Protein AF-A0A8T4SD42-F1 (afdb_monomer_lite)

Structure (mmCIF, N/CA/C/O backbone):
data_AF-A0A8T4SD42-F1
#
_entry.id   AF-A0A8T4SD42-F1
#
loop_
_atom_site.group_PDB
_atom_site.id
_atom_site.type_symbol
_atom_site.label_atom_id
_atom_site.label_alt_id
_atom_site.label_comp_id
_atom_site.label_asym_id
_atom_site.label_entity_id
_atom_site.label_seq_id
_atom_site.pdbx_PDB_ins_code
_atom_site.Cartn_x
_atom_site.Cartn_y
_atom_site.Cartn_z
_atom_site.occupancy
_atom_site.B_iso_or_equiv
_atom_site.auth_seq_id
_atom_site.auth_comp_id
_atom_site.auth_asym_id
_atom_site.auth_atom_id
_atom_site.pdbx_PDB_model_num
ATOM 1 N N . MET A 1 1 ? -3.327 15.905 0.629 1.00 59.31 1 MET A N 1
ATOM 2 C CA . MET A 1 1 ? -3.627 14.472 0.418 1.00 59.31 1 MET A CA 1
ATOM 3 C C . MET A 1 1 ? -2.743 13.678 1.358 1.00 59.31 1 MET A C 1
ATOM 5 O O . MET A 1 1 ? -1.555 13.969 1.396 1.00 59.31 1 MET A O 1
ATOM 9 N N . SER A 1 2 ? -3.314 12.766 2.144 1.00 74.94 2 SER A N 1
ATOM 10 C CA . SER A 1 2 ? -2.573 11.845 3.017 1.00 74.94 2 SER A CA 1
ATOM 11 C C . SER A 1 2 ? -2.040 10.654 2.217 1.00 74.94 2 SER A C 1
ATOM 13 O O . SER A 1 2 ? -2.619 10.281 1.192 1.00 74.94 2 SER A O 1
ATOM 15 N N . LEU A 1 3 ? -0.947 10.045 2.688 1.00 77.00 3 LEU A N 1
ATOM 16 C CA . LEU A 1 3 ? -0.332 8.889 2.028 1.00 77.00 3 LEU A CA 1
ATOM 17 C C . LEU A 1 3 ? -1.286 7.681 2.018 1.00 77.00 3 LEU A C 1
ATOM 19 O O . LEU A 1 3 ? -1.357 6.949 1.036 1.00 77.00 3 LEU A O 1
ATOM 23 N N . LYS A 1 4 ? -2.095 7.537 3.075 1.00 81.31 4 LYS A N 1
ATOM 24 C CA . LYS A 1 4 ? -3.187 6.553 3.154 1.00 81.31 4 LYS A CA 1
ATOM 25 C C . LYS A 1 4 ? -4.166 6.669 1.999 1.00 81.31 4 LYS A C 1
ATOM 27 O O . LYS A 1 4 ? -4.485 5.666 1.372 1.00 81.31 4 LYS A O 1
ATOM 32 N N . ASN A 1 5 ? -4.610 7.884 1.697 1.00 79.44 5 ASN A N 1
ATOM 33 C CA . ASN A 1 5 ? -5.631 8.109 0.681 1.00 79.44 5 ASN A CA 1
ATOM 34 C C . ASN A 1 5 ? -5.077 7.831 -0.726 1.00 79.44 5 ASN A C 1
ATOM 36 O O . ASN A 1 5 ? -5.764 7.275 -1.575 1.00 79.44 5 ASN A O 1
ATOM 40 N N . LEU A 1 6 ? -3.787 8.122 -0.944 1.00 78.38 6 LEU A N 1
ATOM 41 C CA . LEU A 1 6 ? -3.079 7.776 -2.180 1.00 78.38 6 LEU A CA 1
ATOM 42 C C . LEU A 1 6 ? -2.980 6.256 -2.398 1.00 78.38 6 LEU A C 1
ATOM 44 O O . LEU A 1 6 ? -3.036 5.791 -3.532 1.00 78.38 6 LEU A O 1
ATOM 48 N N . LEU A 1 7 ? -2.832 5.492 -1.315 1.00 77.50 7 LEU A N 1
ATOM 49 C CA . LEU A 1 7 ? -2.644 4.039 -1.343 1.00 77.50 7 LEU A CA 1
ATOM 50 C C . LEU A 1 7 ? -3.943 3.248 -1.128 1.00 77.50 7 LEU A C 1
ATOM 52 O O . LEU A 1 7 ? -3.910 2.021 -1.067 1.00 77.50 7 LEU A O 1
ATOM 56 N N . GLY A 1 8 ? -5.088 3.925 -0.993 1.00 76.81 8 GLY A N 1
ATOM 57 C CA . GLY A 1 8 ? -6.364 3.275 -0.691 1.00 76.81 8 GLY A CA 1
ATOM 58 C C . GLY A 1 8 ? -6.396 2.610 0.691 1.00 76.81 8 GLY A C 1
ATOM 59 O O . GLY A 1 8 ? -7.067 1.596 0.869 1.00 76.81 8 GLY A O 1
ATOM 60 N N . LEU A 1 9 ? -5.663 3.151 1.666 1.00 80.12 9 LEU A N 1
ATOM 61 C CA . LEU A 1 9 ? -5.571 2.673 3.052 1.00 80.12 9 LEU A CA 1
ATOM 62 C C . LEU A 1 9 ? -6.335 3.589 4.032 1.00 80.12 9 LEU A C 1
ATOM 64 O O . LEU A 1 9 ? -6.044 3.588 5.225 1.00 80.12 9 LEU A O 1
ATOM 68 N N . ASP A 1 10 ? -7.273 4.406 3.539 1.00 79.44 10 ASP A N 1
ATOM 69 C CA . ASP A 1 10 ? -7.966 5.437 4.336 1.00 79.44 10 ASP A CA 1
ATOM 70 C C . ASP A 1 10 ? -8.774 4.839 5.506 1.00 79.44 10 ASP A C 1
ATOM 72 O O . ASP A 1 10 ? -8.773 5.386 6.605 1.00 79.44 10 ASP A O 1
ATOM 76 N N . ASP A 1 11 ? -9.350 3.648 5.309 1.00 77.00 11 ASP A N 1
ATOM 77 C CA . ASP A 1 11 ? -10.123 2.910 6.321 1.00 77.00 11 ASP A CA 1
ATOM 78 C C . ASP A 1 11 ? -9.259 2.091 7.307 1.00 77.00 11 ASP A C 1
ATOM 80 O O . ASP A 1 11 ? -9.779 1.321 8.121 1.00 77.00 11 ASP A O 1
ATOM 84 N N . MET A 1 12 ? -7.927 2.200 7.238 1.00 78.69 12 MET A N 1
ATOM 85 C CA . MET A 1 12 ? -7.016 1.436 8.093 1.00 78.69 12 MET A CA 1
ATOM 86 C C . MET A 1 12 ? -6.531 2.252 9.290 1.00 78.69 12 MET A C 1
ATOM 88 O O . MET A 1 12 ? -6.106 3.402 9.167 1.00 78.69 12 MET A O 1
ATOM 92 N N . ASN A 1 13 ? -6.477 1.604 10.456 1.00 82.19 13 ASN A N 1
ATOM 93 C CA . ASN A 1 13 ? -5.882 2.172 11.668 1.00 82.19 13 ASN A CA 1
ATOM 94 C C . ASN A 1 13 ? -4.344 2.046 11.664 1.00 82.19 13 ASN A C 1
ATOM 96 O O . ASN A 1 13 ? -3.751 1.561 12.621 1.00 82.19 13 ASN A O 1
ATOM 100 N N . ILE A 1 14 ? -3.709 2.429 10.557 1.00 82.38 14 ILE A N 1
ATOM 101 C CA . ILE A 1 14 ? -2.252 2.450 10.370 1.00 82.38 14 ILE A CA 1
ATOM 102 C C . ILE A 1 14 ? -1.797 3.896 10.217 1.00 82.38 14 ILE A C 1
ATOM 104 O O . ILE A 1 14 ? -2.516 4.687 9.614 1.00 82.38 14 ILE A O 1
ATOM 108 N N . SER A 1 15 ? -0.647 4.283 10.758 1.00 87.00 15 SER A N 1
ATOM 109 C CA . SER A 1 15 ? -0.107 5.639 10.583 1.00 87.00 15 SER A CA 1
ATOM 110 C C . SER A 1 15 ? 0.605 5.824 9.230 1.00 87.00 15 SER A C 1
ATOM 112 O O . SER A 1 15 ? 1.098 4.865 8.641 1.00 87.00 15 SER A O 1
ATOM 114 N N . ASP A 1 16 ? 0.703 7.067 8.734 1.00 84.94 16 ASP A N 1
ATOM 115 C CA . ASP A 1 16 ? 1.505 7.378 7.531 1.00 84.94 16 ASP A CA 1
ATOM 116 C C . ASP A 1 16 ? 2.979 6.960 7.728 1.00 84.94 16 ASP A C 1
ATOM 118 O O . ASP A 1 16 ? 3.633 6.508 6.788 1.00 84.94 16 ASP A O 1
ATOM 122 N N . THR A 1 17 ? 3.478 7.045 8.967 1.00 87.69 17 THR A N 1
ATOM 123 C CA . THR A 1 17 ? 4.819 6.594 9.362 1.00 87.69 17 THR A CA 1
ATOM 124 C C . THR A 1 17 ? 4.991 5.086 9.190 1.00 87.69 17 THR A C 1
ATOM 126 O O . THR A 1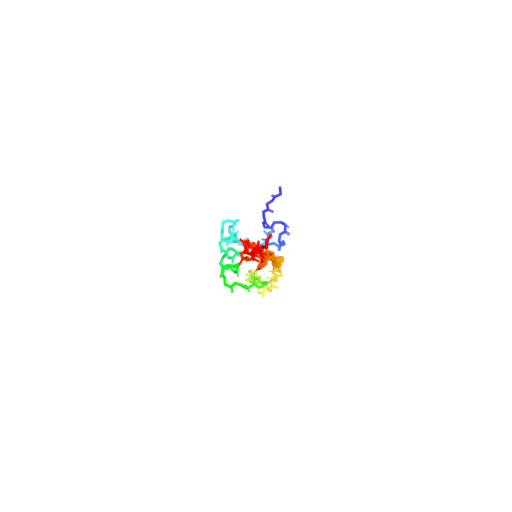 17 ? 5.931 4.668 8.522 1.00 87.69 17 THR A O 1
ATOM 129 N N . GLU A 1 18 ? 4.074 4.265 9.714 1.00 86.38 18 GLU A N 1
ATOM 130 C CA . GLU A 1 18 ? 4.129 2.801 9.544 1.00 86.38 18 GLU A CA 1
ATOM 131 C C . GLU A 1 18 ? 4.053 2.383 8.075 1.00 86.38 18 GLU A C 1
ATOM 133 O O . GLU A 1 18 ? 4.729 1.443 7.654 1.00 86.38 18 GLU A O 1
ATOM 138 N N . ILE A 1 19 ? 3.239 3.083 7.278 1.00 86.00 19 ILE A N 1
ATOM 139 C CA . ILE A 1 19 ? 3.169 2.854 5.832 1.00 86.00 19 ILE A CA 1
ATOM 140 C C . ILE A 1 19 ? 4.544 3.099 5.204 1.00 86.00 19 ILE A C 1
ATOM 142 O O . ILE A 1 19 ? 5.037 2.254 4.456 1.00 86.00 19 ILE A O 1
ATOM 146 N N . MET A 1 20 ? 5.185 4.229 5.519 1.00 85.75 20 MET A N 1
ATOM 147 C CA . MET A 1 20 ? 6.525 4.538 5.017 1.00 85.75 20 MET A CA 1
ATOM 148 C C . MET A 1 20 ? 7.572 3.518 5.465 1.00 85.75 20 MET A C 1
ATOM 150 O O . MET A 1 20 ? 8.431 3.161 4.664 1.00 85.75 20 MET A O 1
ATOM 154 N N . GLU A 1 21 ? 7.526 3.050 6.711 1.00 89.25 21 GLU A N 1
ATOM 155 C CA . GLU A 1 21 ? 8.465 2.044 7.218 1.00 89.25 21 GLU A CA 1
ATOM 156 C C . GLU A 1 21 ? 8.310 0.706 6.495 1.00 89.25 21 GLU A C 1
ATOM 158 O O . GLU A 1 21 ? 9.307 0.131 6.059 1.00 89.25 21 GLU A O 1
ATOM 163 N N . LYS A 1 22 ? 7.071 0.250 6.272 1.00 86.19 22 LYS A N 1
ATOM 164 C CA . LYS A 1 22 ? 6.797 -0.961 5.485 1.00 86.19 22 LYS A CA 1
ATOM 165 C C . LYS A 1 22 ? 7.279 -0.834 4.044 1.00 86.19 22 LYS A C 1
ATOM 167 O O . LYS A 1 22 ? 7.893 -1.762 3.530 1.00 86.19 22 LYS A O 1
ATOM 172 N N . ILE A 1 23 ? 7.044 0.313 3.406 1.00 85.50 23 ILE A N 1
ATOM 173 C CA . ILE A 1 23 ? 7.519 0.571 2.040 1.00 85.50 23 ILE A CA 1
ATOM 174 C C . ILE A 1 23 ? 9.048 0.601 1.991 1.00 85.50 23 ILE A C 1
ATOM 176 O O . ILE A 1 23 ? 9.637 -0.023 1.116 1.00 85.50 23 ILE A O 1
ATOM 180 N N . LYS A 1 24 ? 9.705 1.285 2.934 1.00 85.38 24 LYS A N 1
ATOM 181 C CA . LYS A 1 24 ? 11.172 1.329 3.011 1.00 85.38 24 LYS A CA 1
ATOM 182 C C . LYS A 1 24 ? 11.773 -0.054 3.220 1.00 85.38 24 LYS A C 1
ATOM 184 O O . LYS A 1 24 ? 12.717 -0.397 2.525 1.00 85.38 24 LYS A O 1
ATOM 189 N N . SER A 1 25 ? 11.215 -0.838 4.140 1.00 87.44 25 SER A N 1
ATOM 190 C CA . SER A 1 25 ? 11.649 -2.216 4.369 1.00 87.44 25 SER A CA 1
ATOM 191 C C . SER A 1 25 ? 11.446 -3.067 3.116 1.00 87.44 25 SER A C 1
ATOM 193 O O . SER A 1 25 ? 12.342 -3.799 2.727 1.00 87.44 25 SER A O 1
ATOM 195 N N . ALA A 1 26 ? 10.327 -2.922 2.410 1.00 86.19 26 ALA A N 1
ATOM 196 C CA . ALA A 1 26 ? 10.122 -3.637 1.159 1.00 86.19 26 ALA A CA 1
ATOM 197 C C . ALA A 1 26 ? 11.140 -3.255 0.074 1.00 86.19 26 ALA A C 1
ATOM 199 O O . ALA A 1 26 ? 11.667 -4.143 -0.586 1.00 86.19 26 ALA A O 1
ATOM 200 N N . LEU A 1 27 ? 11.473 -1.969 -0.066 1.00 82.94 27 LEU A N 1
ATOM 201 C CA . LEU A 1 27 ? 12.517 -1.514 -0.990 1.00 82.94 27 LEU A CA 1
ATOM 202 C C . LEU A 1 27 ? 13.909 -2.045 -0.614 1.00 82.94 27 LEU A C 1
ATOM 204 O O . LEU A 1 27 ? 14.658 -2.432 -1.500 1.00 82.94 27 LEU A O 1
ATOM 208 N N . ASP A 1 28 ? 14.243 -2.081 0.678 1.00 85.12 28 ASP A N 1
ATOM 209 C CA . ASP A 1 28 ? 15.524 -2.605 1.184 1.00 85.12 28 ASP A CA 1
ATOM 210 C C . ASP A 1 28 ? 15.679 -4.114 0.931 1.00 85.12 28 ASP A C 1
ATOM 212 O O . ASP A 1 28 ? 16.774 -4.612 0.698 1.00 85.12 28 ASP A O 1
ATOM 216 N N . HIS A 1 29 ? 14.558 -4.836 0.916 1.00 82.94 29 HIS A N 1
ATOM 217 C CA . HIS A 1 29 ? 14.493 -6.269 0.643 1.00 82.94 29 HIS A CA 1
ATOM 218 C C . HIS A 1 29 ? 14.256 -6.608 -0.844 1.00 82.94 29 HIS A C 1
ATOM 220 O O . HIS A 1 29 ? 13.908 -7.751 -1.151 1.00 82.94 29 HIS A O 1
ATOM 226 N N . ASP A 1 30 ? 14.390 -5.639 -1.759 1.00 81.19 30 ASP A N 1
ATOM 227 C CA . ASP A 1 30 ? 14.118 -5.800 -3.199 1.00 81.19 30 ASP A CA 1
ATOM 228 C C . ASP A 1 30 ? 12.707 -6.361 -3.504 1.00 81.19 30 ASP A C 1
ATOM 230 O O . ASP A 1 30 ? 12.460 -7.040 -4.511 1.00 81.19 30 ASP A O 1
ATOM 234 N N . LEU A 1 31 ? 11.740 -6.085 -2.622 1.00 83.31 31 LEU A N 1
ATOM 235 C CA . LEU A 1 31 ? 10.350 -6.479 -2.807 1.00 83.31 31 LEU A CA 1
ATOM 236 C C . LEU A 1 31 ? 9.651 -5.517 -3.765 1.00 83.31 31 LEU A C 1
ATOM 238 O O . LEU A 1 31 ? 9.759 -4.295 -3.688 1.00 83.31 31 LEU A O 1
ATOM 242 N N . ASN A 1 32 ? 8.855 -6.100 -4.654 1.00 84.38 32 ASN A N 1
ATOM 243 C CA . ASN A 1 32 ? 8.123 -5.358 -5.682 1.00 84.38 32 ASN A CA 1
ATOM 244 C C . ASN A 1 32 ? 6.716 -4.960 -5.229 1.00 84.38 32 ASN A C 1
ATOM 246 O O . ASN A 1 32 ? 6.006 -4.240 -5.933 1.00 84.38 32 ASN A O 1
ATOM 250 N N . GLU A 1 33 ? 6.290 -5.454 -4.071 1.00 87.81 33 GLU A N 1
ATOM 251 C CA . GLU A 1 33 ? 4.964 -5.221 -3.530 1.00 87.81 33 GLU A CA 1
ATOM 252 C C . GLU A 1 33 ? 4.954 -5.302 -2.006 1.00 87.81 33 GLU A C 1
ATOM 254 O O . GLU A 1 33 ? 5.775 -5.982 -1.391 1.00 87.81 33 GLU A O 1
ATOM 259 N N . VAL A 1 34 ? 4.015 -4.570 -1.412 1.00 87.94 34 VAL A N 1
ATOM 260 C CA . VAL A 1 34 ? 3.761 -4.540 0.025 1.00 87.94 34 VAL A CA 1
ATOM 261 C C . VAL A 1 34 ? 2.311 -4.895 0.268 1.00 87.94 34 VAL A C 1
ATOM 263 O O . VAL A 1 34 ? 1.403 -4.269 -0.282 1.00 87.94 34 VAL A O 1
ATOM 266 N N . GLU A 1 35 ? 2.101 -5.881 1.125 1.00 88.38 35 GLU A N 1
ATOM 267 C CA . GLU A 1 35 ? 0.779 -6.339 1.515 1.00 88.38 35 GLU A CA 1
ATOM 268 C C . GLU A 1 35 ? 0.329 -5.658 2.812 1.00 88.38 35 GLU A C 1
ATOM 270 O O . GLU A 1 35 ? 1.018 -5.672 3.840 1.00 88.38 35 GLU A O 1
ATOM 275 N N . PHE A 1 36 ? -0.859 -5.065 2.766 1.00 86.38 36 PHE A N 1
ATOM 276 C CA . PHE A 1 36 ? -1.541 -4.472 3.907 1.00 86.38 36 PHE A CA 1
ATOM 277 C C . PHE A 1 36 ? -2.855 -5.213 4.136 1.00 86.38 36 PHE A C 1
ATOM 279 O O . PHE A 1 36 ? -3.687 -5.307 3.239 1.00 86.38 36 PHE A O 1
ATOM 286 N N . VAL A 1 37 ? -3.060 -5.731 5.344 1.00 83.88 37 VAL A N 1
ATOM 287 C CA . VAL A 1 37 ? -4.320 -6.381 5.724 1.00 83.88 37 VAL A CA 1
ATOM 288 C C . VAL A 1 37 ? -5.199 -5.349 6.418 1.00 83.88 37 VAL A C 1
ATOM 290 O O . VAL A 1 37 ? -4.817 -4.805 7.454 1.00 83.88 37 VAL A O 1
ATOM 293 N N . ARG A 1 38 ? -6.360 -5.058 5.834 1.00 81.56 38 ARG A N 1
ATOM 294 C CA . ARG A 1 38 ? -7.379 -4.183 6.418 1.00 81.56 38 ARG A CA 1
ATOM 295 C C . ARG A 1 38 ? -8.083 -4.860 7.598 1.00 81.56 38 ARG A C 1
ATOM 297 O O . ARG A 1 38 ? -8.061 -6.079 7.751 1.00 81.56 38 ARG A O 1
ATOM 304 N N . ASN A 1 39 ? -8.769 -4.054 8.409 1.00 79.31 39 ASN A N 1
ATOM 305 C CA . ASN A 1 39 ? -9.519 -4.521 9.583 1.00 79.31 39 ASN A CA 1
ATOM 306 C C . ASN A 1 39 ? -10.671 -5.485 9.238 1.00 79.31 39 ASN A C 1
ATOM 308 O O . ASN A 1 39 ? -11.086 -6.270 10.085 1.00 79.31 39 ASN A O 1
ATOM 312 N N . ASP A 1 40 ? -11.187 -5.427 8.011 1.00 81.88 40 ASP A N 1
ATOM 313 C CA . ASP A 1 40 ? -12.215 -6.323 7.468 1.00 81.88 40 ASP A CA 1
ATOM 314 C C . ASP A 1 40 ? -11.635 -7.643 6.915 1.00 81.88 40 ASP A C 1
ATOM 316 O O . ASP A 1 40 ? -12.381 -8.484 6.416 1.00 81.88 40 ASP A O 1
ATOM 320 N N . GLY A 1 41 ? -10.313 -7.836 6.997 1.00 80.31 41 GLY A N 1
ATOM 321 C CA . GLY A 1 41 ? -9.600 -8.977 6.423 1.00 80.31 41 GLY A CA 1
ATOM 322 C C . GLY A 1 41 ? -9.266 -8.821 4.938 1.00 80.31 41 GLY A C 1
ATOM 323 O O . GLY A 1 41 ? -8.659 -9.721 4.357 1.00 80.31 41 GLY A O 1
ATOM 324 N N . THR A 1 42 ? -9.617 -7.693 4.314 1.00 84.69 42 THR A N 1
ATOM 325 C CA . THR A 1 42 ? -9.292 -7.425 2.911 1.00 84.69 42 THR A CA 1
ATOM 326 C C . THR A 1 42 ? -7.795 -7.164 2.752 1.00 84.69 42 THR A C 1
ATOM 328 O O . THR A 1 42 ? -7.201 -6.353 3.464 1.00 84.69 42 THR A O 1
ATOM 331 N N . LEU A 1 43 ? -7.182 -7.829 1.777 1.00 85.94 43 LEU A N 1
ATOM 332 C CA . LEU A 1 43 ? -5.765 -7.695 1.459 1.00 85.94 43 LEU A CA 1
ATOM 333 C C . LEU A 1 43 ? -5.577 -6.609 0.391 1.00 85.94 43 LEU A C 1
ATOM 335 O O . LEU A 1 43 ? -6.145 -6.687 -0.697 1.00 85.94 43 LEU A O 1
ATOM 339 N N . VAL A 1 44 ? -4.798 -5.580 0.713 1.00 85.56 44 VAL A N 1
ATOM 340 C CA . VAL A 1 44 ? -4.433 -4.489 -0.194 1.00 85.56 44 VAL A CA 1
ATOM 341 C C . VAL A 1 44 ? -2.974 -4.659 -0.583 1.00 85.56 44 VAL A C 1
ATOM 343 O O . VAL A 1 44 ? -2.085 -4.577 0.261 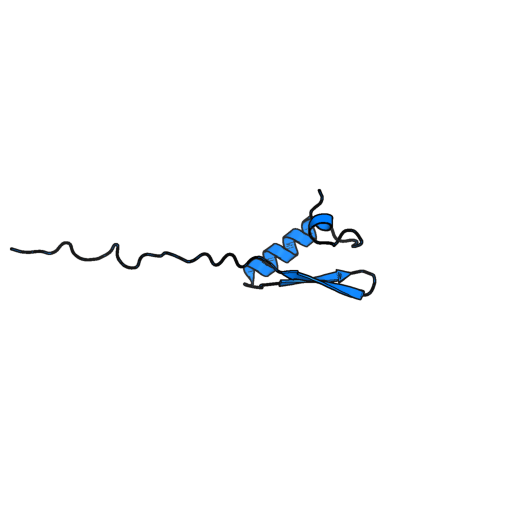1.00 85.56 44 VAL A O 1
ATOM 346 N N . VAL A 1 45 ? -2.733 -4.883 -1.871 1.00 86.31 45 VAL A N 1
ATOM 347 C CA . VAL A 1 45 ? -1.386 -5.048 -2.422 1.00 86.31 45 VAL A CA 1
ATOM 348 C C . VAL A 1 45 ? -0.958 -3.741 -3.073 1.00 86.31 45 VAL A C 1
ATOM 350 O O . VAL A 1 45 ? -1.527 -3.311 -4.078 1.00 86.31 45 VAL A O 1
ATOM 353 N N . VAL A 1 46 ? 0.059 -3.105 -2.502 1.00 84.31 46 VAL A N 1
ATOM 354 C CA . VAL A 1 46 ? 0.682 -1.904 -3.055 1.00 84.31 46 VAL A CA 1
ATOM 355 C C . VAL A 1 46 ? 1.899 -2.333 -3.856 1.00 84.31 46 VAL A C 1
ATOM 357 O O . VAL A 1 46 ? 2.903 -2.747 -3.285 1.00 84.31 46 VAL A O 1
ATOM 360 N N . ARG A 1 47 ? 1.828 -2.221 -5.184 1.00 83.56 47 ARG A N 1
ATOM 361 C CA . ARG A 1 47 ? 2.987 -2.462 -6.051 1.00 83.56 47 ARG A CA 1
ATOM 362 C C . ARG A 1 47 ? 3.914 -1.261 -6.014 1.00 83.56 47 ARG A C 1
ATOM 364 O O . ARG A 1 47 ? 3.505 -0.147 -6.342 1.00 83.56 47 ARG A O 1
ATOM 371 N N . LEU A 1 48 ? 5.156 -1.501 -5.624 1.00 80.50 48 LEU A N 1
ATOM 372 C CA . LEU A 1 48 ? 6.187 -0.481 -5.632 1.00 80.50 48 LEU A CA 1
ATOM 373 C C . LEU A 1 48 ? 6.725 -0.349 -7.060 1.00 80.50 48 LEU A C 1
ATOM 375 O O . LEU A 1 48 ? 6.958 -1.365 -7.723 1.00 80.50 48 LEU A O 1
ATOM 379 N N . PRO A 1 49 ? 6.905 0.878 -7.577 1.00 70.50 49 PRO A N 1
ATOM 380 C CA . PRO A 1 49 ? 7.585 1.050 -8.847 1.00 70.50 49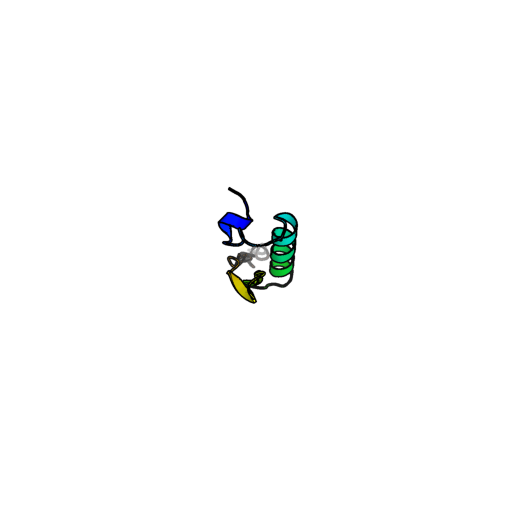 PRO A CA 1
ATOM 381 C C . PRO A 1 49 ? 9.003 0.506 -8.685 1.00 70.50 49 PRO A C 1
ATOM 383 O O . PRO A 1 49 ? 9.753 0.983 -7.832 1.00 70.50 49 PRO A O 1
ATOM 386 N N . ARG A 1 50 ? 9.368 -0.492 -9.499 1.00 64.44 50 ARG A N 1
ATOM 387 C CA . ARG A 1 50 ? 10.768 -0.894 -9.622 1.00 64.44 50 ARG A CA 1
ATOM 388 C C . ARG A 1 50 ? 11.522 0.319 -10.130 1.00 64.44 50 ARG A C 1
ATOM 390 O O . ARG A 1 50 ? 11.375 0.712 -11.286 1.00 64.44 50 ARG A O 1
ATOM 397 N N . ILE A 1 51 ? 12.297 0.935 -9.250 1.00 60.81 51 ILE A N 1
ATOM 398 C CA . ILE A 1 51 ? 13.384 1.780 -9.699 1.00 60.81 51 ILE A CA 1
ATOM 399 C C . ILE A 1 51 ? 14.504 0.795 -9.989 1.00 60.81 51 ILE A C 1
ATOM 401 O O . ILE A 1 51 ? 15.340 0.516 -9.135 1.00 60.81 51 ILE A O 1
ATOM 405 N N . ASP A 1 52 ? 14.477 0.222 -11.194 1.00 56.34 52 ASP A N 1
ATOM 406 C CA . ASP A 1 52 ? 15.690 -0.303 -11.795 1.00 56.34 52 ASP A CA 1
ATOM 407 C C . ASP A 1 52 ? 16.616 0.906 -11.912 1.00 56.34 52 ASP A C 1
ATOM 409 O O . ASP A 1 52 ? 16.563 1.679 -12.873 1.00 56.34 52 ASP A O 1
ATOM 413 N N . PHE A 1 53 ? 17.433 1.125 -10.880 1.00 53.41 53 PHE A N 1
ATOM 414 C CA . PHE A 1 53 ? 18.641 1.905 -11.035 1.00 53.41 53 PHE A CA 1
ATOM 415 C C . PHE A 1 53 ? 19.478 1.084 -11.996 1.00 53.41 53 PHE A C 1
ATOM 417 O O . PHE A 1 53 ? 20.272 0.240 -11.583 1.00 53.41 53 PHE A O 1
ATOM 424 N N . VAL A 1 54 ? 19.231 1.281 -13.293 1.00 56.50 54 VAL A N 1
ATOM 425 C CA . VAL A 1 54 ? 20.130 0.847 -14.341 1.00 56.50 54 VAL A CA 1
ATOM 426 C C . VAL A 1 54 ? 21.435 1.508 -13.946 1.00 56.50 54 VAL A C 1
ATOM 428 O O . VAL A 1 54 ? 21.612 2.715 -14.118 1.00 56.50 54 VAL A O 1
ATOM 431 N N . HIS A 1 55 ? 22.298 0.736 -13.292 1.00 52.31 55 HIS A N 1
ATOM 432 C CA . HIS A 1 55 ? 23.684 1.076 -13.089 1.00 52.31 55 HIS A CA 1
ATOM 433 C C . HIS A 1 55 ? 24.233 1.138 -14.510 1.00 52.31 55 HIS A C 1
ATOM 435 O O . HIS A 1 55 ? 24.732 0.155 -15.051 1.00 52.31 55 HIS A O 1
ATOM 441 N N . GLN A 1 56 ? 24.079 2.296 -15.151 1.00 56.09 56 GLN A N 1
ATOM 442 C CA . GLN A 1 56 ? 24.917 2.711 -16.260 1.00 56.09 56 GLN A CA 1
ATOM 443 C C . GLN A 1 56 ? 26.288 2.982 -15.646 1.00 56.09 56 GLN A C 1
ATOM 445 O O . GLN A 1 56 ? 26.720 4.113 -15.465 1.00 56.09 56 GLN A O 1
ATOM 450 N N . MET A 1 57 ? 26.922 1.904 -15.197 1.00 54.19 57 MET A N 1
ATOM 451 C CA . MET A 1 57 ? 28.344 1.854 -14.977 1.00 54.19 57 MET A CA 1
ATOM 452 C C . MET A 1 57 ? 28.892 1.537 -16.362 1.00 54.19 57 MET A C 1
ATOM 454 O O . MET A 1 57 ? 28.919 0.376 -16.767 1.00 54.19 57 MET A O 1
ATOM 458 N N . ASP A 1 58 ? 29.217 2.574 -17.133 1.00 63.31 58 ASP A N 1
ATOM 459 C CA . ASP A 1 58 ? 29.978 2.405 -18.366 1.00 63.31 58 ASP A CA 1
ATOM 460 C C . ASP A 1 58 ? 31.270 1.641 -18.021 1.00 63.31 58 ASP A C 1
ATOM 462 O O . ASP A 1 58 ? 32.095 2.158 -17.263 1.00 63.31 58 ASP A O 1
ATOM 466 N N . PRO A 1 59 ? 31.500 0.415 -18.534 1.00 56.66 59 PRO A N 1
ATOM 467 C CA . PRO A 1 59 ? 32.678 -0.370 -18.161 1.00 56.66 59 PRO A CA 1
ATOM 468 C C . PRO A 1 59 ? 33.974 0.107 -18.840 1.00 56.66 59 PRO A C 1
ATOM 470 O O . PRO A 1 59 ? 34.941 -0.648 -18.894 1.00 56.66 59 PRO A O 1
ATOM 473 N N . TRP A 1 60 ? 34.002 1.312 -19.420 1.00 61.78 60 TRP A N 1
ATOM 474 C CA . TRP A 1 60 ? 34.996 1.689 -20.431 1.00 61.78 60 TRP A CA 1
ATOM 475 C C . TRP A 1 60 ? 35.754 2.997 -20.187 1.00 61.78 60 TRP A C 1
ATOM 477 O O . TRP A 1 60 ? 36.433 3.466 -21.094 1.00 61.78 60 TRP A O 1
ATOM 487 N N . ASP A 1 61 ? 35.763 3.541 -18.969 1.00 57.31 61 ASP A N 1
ATOM 488 C CA . ASP A 1 61 ? 36.615 4.707 -18.654 1.00 57.31 61 ASP A CA 1
ATOM 489 C C . ASP A 1 61 ? 38.051 4.329 -18.230 1.00 57.31 61 ASP A C 1
ATOM 491 O O . ASP A 1 61 ? 38.788 5.112 -17.637 1.00 57.31 61 ASP A O 1
ATOM 495 N N . GLY A 1 62 ? 38.484 3.098 -18.523 1.00 59.25 62 GLY A N 1
ATOM 496 C CA . GLY A 1 62 ? 39.734 2.559 -17.996 1.00 59.25 62 GLY A CA 1
ATOM 497 C C . GLY A 1 62 ? 40.459 1.596 -18.921 1.00 59.25 62 GLY A C 1
ATOM 498 O O . 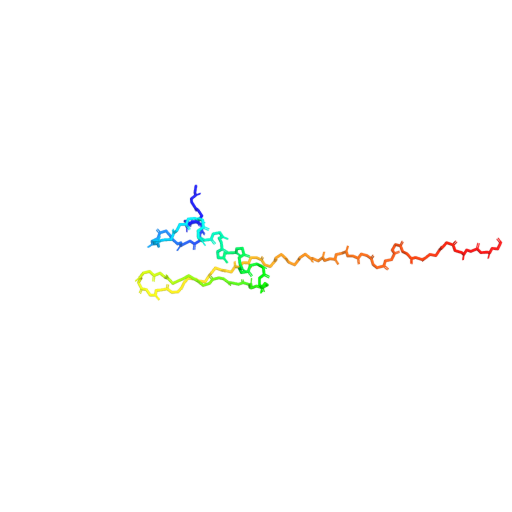GLY A 1 62 ? 40.675 0.470 -18.507 1.00 59.25 62 GLY A O 1
ATOM 499 N N . PHE A 1 63 ? 40.838 2.008 -20.139 1.00 57.81 63 PHE A N 1
ATOM 500 C CA . PHE A 1 63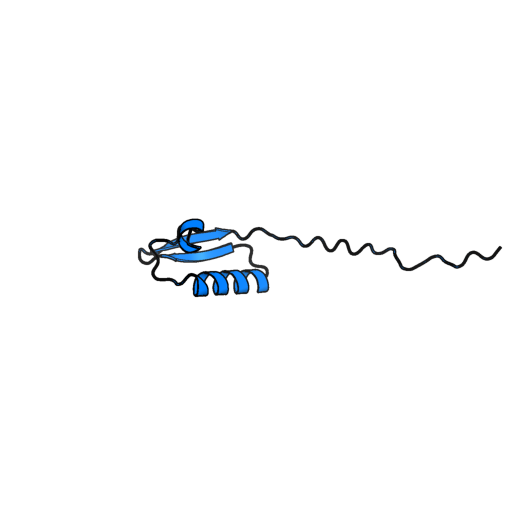 ? 42.093 1.616 -20.820 1.00 57.81 63 PHE A CA 1
ATOM 501 C C . PHE A 1 63 ? 42.101 2.112 -22.277 1.00 57.81 63 PHE A C 1
ATOM 503 O O . PHE A 1 63 ? 41.288 1.676 -23.082 1.00 57.81 63 PHE A O 1
ATOM 510 N N . THR A 1 64 ? 43.055 2.976 -22.640 1.00 60.09 64 THR A N 1
ATOM 511 C CA . THR A 1 64 ? 43.918 2.873 -23.848 1.00 60.09 64 THR A CA 1
ATOM 512 C C . THR A 1 64 ? 44.668 4.190 -24.079 1.00 60.09 64 THR A C 1
ATOM 514 O O . THR A 1 64 ? 44.454 4.923 -25.037 1.00 60.09 64 THR A O 1
ATOM 517 N N . GLY A 1 65 ? 45.608 4.477 -23.177 1.00 50.94 65 GLY A N 1
ATOM 518 C CA . GLY A 1 65 ? 46.583 5.561 -23.307 1.00 50.94 65 GLY A CA 1
ATOM 519 C C . GLY A 1 65 ? 48.015 5.059 -23.492 1.00 50.94 65 GLY A C 1
ATOM 520 O O . GLY A 1 65 ? 48.935 5.684 -22.988 1.00 50.94 65 GLY A O 1
ATOM 521 N N . TYR A 1 66 ? 48.222 3.926 -24.172 1.00 55.94 66 TYR A N 1
ATOM 522 C CA . T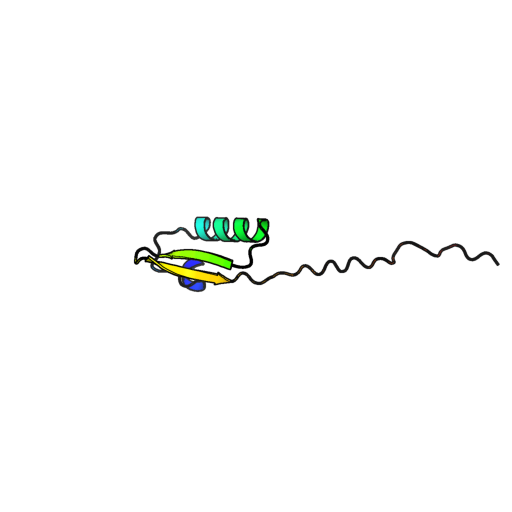YR A 1 66 ? 49.540 3.546 -24.689 1.00 55.94 66 TYR A CA 1
ATOM 523 C C . TYR A 1 66 ? 49.429 3.361 -26.195 1.00 55.94 66 TYR A C 1
ATOM 525 O O . TYR A 1 66 ? 49.078 2.290 -26.686 1.00 55.94 66 TYR A O 1
ATOM 533 N N . ARG A 1 67 ? 49.744 4.420 -26.938 1.00 45.41 67 ARG A N 1
ATOM 534 C CA . ARG A 1 67 ? 50.101 4.301 -28.347 1.00 45.41 67 ARG A CA 1
ATOM 535 C C . ARG A 1 67 ? 51.504 4.869 -28.508 1.00 45.41 67 ARG A C 1
ATOM 537 O O . ARG A 1 67 ? 51.685 6.061 -28.715 1.00 45.41 67 ARG A O 1
ATOM 544 N N . ASN A 1 68 ? 52.484 3.982 -28.342 1.00 47.22 68 ASN A N 1
ATOM 545 C CA . ASN A 1 68 ? 53.796 4.147 -28.953 1.00 47.22 68 ASN A CA 1
ATOM 546 C C . ASN A 1 68 ? 53.589 4.169 -30.470 1.00 47.22 68 ASN A C 1
ATOM 548 O O . ASN A 1 68 ? 53.130 3.164 -31.019 1.00 47.22 68 ASN A O 1
ATOM 552 N N . ASN A 1 69 ? 53.903 5.292 -31.112 1.00 46.56 69 ASN A N 1
ATOM 553 C CA . ASN A 1 69 ? 54.702 5.317 -32.337 1.00 46.56 69 ASN A CA 1
ATOM 554 C C . ASN A 1 69 ? 55.255 6.723 -32.573 1.00 46.56 69 ASN A C 1
ATOM 556 O O . ASN A 1 69 ? 54.425 7.639 -32.764 1.00 46.56 69 ASN A O 1
#

Sequence (69 aa):
MSLKNLLGLDDMNISDTEIMEKIKSALDHDLNEVEFVRNDGTLVVVRLPRIDFVHQMDPWDGFTGYRNN

pLDDT: mean 74.74, std 13.15, range [45.41, 89.25]

Secondary structure (DSSP, 8-state):
--HHHHTT-TTS---HHHHHHHHHHHHHTT-SEEEEE-TTS-EEEEEPP---------TTSS-------

Radius of gyration: 21.36 Å; chains: 1; bounding box: 67×23×44 Å

Foldseek 3Di:
DQPCVVQVNPQAPDDSVNVVVQVVVCVVVVHQWGWDQGPVRDIRIDGDPPPPPVPPPVVPPDDDPDDDD